Protein AF-A0A9E1KQZ4-F1 (afdb_monomer)

Radius of gyration: 13.78 Å; Cα contacts (8 Å, |Δi|>4): 48; chains: 1; bounding box: 36×18×36 Å

Sequence (62 aa):
MTAIMGRMATYSGERLKWEEALASTQRLVPESKNLSWDDNPPVMPLADGSYTIPTPGKTKVL

pLDDT: mean 79.12, std 6.67, range [60.16, 88.5]

Secondary structure (DSSP, 8-state):
-HHHHHHHHHHH-S---HHHHHS-----S-S-SS--TTSPPSSPPPTTS--PPP-TTTS---

Structure (mmCIF, N/CA/C/O backbone):
data_AF-A0A9E1KQZ4-F1
#
_entry.id   AF-A0A9E1KQZ4-F1
#
loop_
_atom_site.group_PDB
_atom_site.id
_atom_site.type_symbol
_atom_site.label_atom_id
_atom_site.label_alt_id
_atom_site.label_comp_id
_atom_site.label_asym_id
_atom_site.label_entity_id
_atom_site.label_seq_id
_atom_site.pdbx_PDB_ins_code
_atom_site.Cartn_x
_atom_site.Cartn_y
_atom_site.Cartn_z
_atom_site.occupancy
_atom_site.B_iso_or_equiv
_atom_site.auth_seq_id
_atom_site.auth_comp_id
_atom_site.auth_asym_id
_atom_site.auth_atom_id
_atom_site.pdbx_PDB_model_num
ATOM 1 N N . MET A 1 1 ? -0.898 7.181 9.130 1.00 67.50 1 MET A N 1
ATOM 2 C CA . MET A 1 1 ? -1.912 6.102 9.147 1.00 67.50 1 MET A CA 1
ATOM 3 C C . MET A 1 1 ? -3.038 6.327 8.136 1.00 67.50 1 MET A C 1
ATOM 5 O O . MET A 1 1 ? -3.358 5.404 7.403 1.00 67.50 1 MET A O 1
ATOM 9 N N . THR A 1 2 ? -3.587 7.541 8.013 1.00 78.94 2 THR A N 1
ATOM 10 C CA . THR A 1 2 ? -4.669 7.879 7.058 1.00 78.94 2 THR A CA 1
ATOM 11 C C . THR A 1 2 ? -4.383 7.487 5.603 1.00 78.94 2 THR A C 1
ATOM 13 O O . THR A 1 2 ? -5.240 6.900 4.955 1.00 78.94 2 THR A O 1
ATOM 16 N N . ALA A 1 3 ? -3.165 7.722 5.104 1.00 82.00 3 ALA A N 1
ATOM 17 C CA . ALA A 1 3 ? -2.769 7.316 3.751 1.00 82.00 3 ALA A CA 1
ATOM 18 C C . ALA A 1 3 ? -2.706 5.785 3.564 1.00 82.00 3 ALA A C 1
ATOM 20 O O . ALA A 1 3 ? -3.094 5.270 2.519 1.00 82.00 3 ALA A O 1
ATOM 21 N N . ILE A 1 4 ? -2.258 5.050 4.590 1.00 83.38 4 ILE A N 1
ATOM 22 C CA . ILE A 1 4 ? -2.152 3.582 4.560 1.00 83.38 4 ILE A CA 1
ATOM 23 C C . ILE A 1 4 ? -3.550 2.965 4.566 1.00 83.38 4 ILE A C 1
ATOM 25 O O . ILE A 1 4 ? -3.867 2.158 3.698 1.00 83.38 4 ILE A O 1
ATOM 29 N N . MET A 1 5 ? -4.413 3.409 5.481 1.00 85.12 5 MET A N 1
ATOM 30 C CA . MET A 1 5 ? -5.798 2.944 5.551 1.00 85.12 5 MET A CA 1
ATOM 31 C C . MET A 1 5 ? -6.590 3.318 4.289 1.00 85.12 5 MET A C 1
ATOM 33 O O . MET A 1 5 ? -7.352 2.500 3.784 1.00 85.12 5 MET A O 1
ATOM 37 N N . GLY A 1 6 ? -6.377 4.517 3.733 1.00 84.44 6 GLY A N 1
ATOM 38 C CA . GLY A 1 6 ? -6.989 4.927 2.467 1.00 84.44 6 GLY A CA 1
ATOM 39 C C . GLY A 1 6 ? -6.582 4.022 1.301 1.00 84.44 6 GLY A C 1
ATOM 40 O O . GLY A 1 6 ? -7.437 3.591 0.526 1.00 84.44 6 GLY A O 1
ATOM 41 N N . ARG A 1 7 ? -5.298 3.650 1.213 1.00 86.06 7 ARG A N 1
ATOM 42 C CA . ARG A 1 7 ? -4.810 2.658 0.242 1.00 86.06 7 ARG A CA 1
ATOM 43 C C . ARG A 1 7 ? -5.457 1.288 0.460 1.00 86.06 7 ARG A C 1
ATOM 45 O O . ARG A 1 7 ? -5.920 0.679 -0.496 1.00 86.06 7 ARG A O 1
ATOM 52 N N . MET A 1 8 ? -5.524 0.817 1.706 1.00 86.50 8 MET A N 1
ATOM 53 C CA . MET A 1 8 ? -6.164 -0.461 2.034 1.00 86.50 8 MET A CA 1
ATOM 54 C C . MET A 1 8 ? -7.638 -0.471 1.607 1.00 86.50 8 MET A C 1
ATOM 56 O O . MET A 1 8 ? -8.065 -1.394 0.919 1.00 86.50 8 MET A O 1
ATOM 60 N N . ALA A 1 9 ? -8.396 0.581 1.924 1.00 85.38 9 ALA A N 1
ATOM 61 C CA . ALA A 1 9 ? -9.811 0.697 1.569 1.00 85.38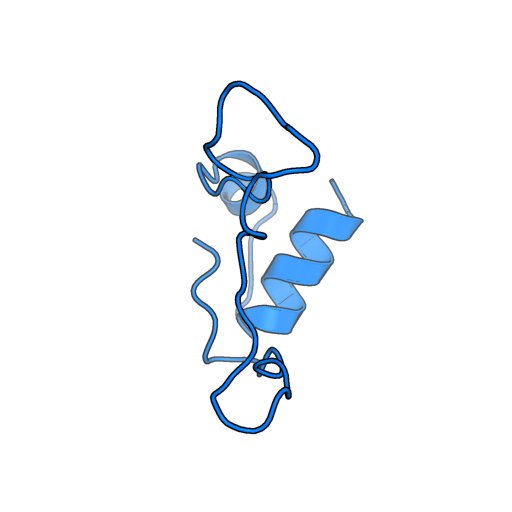 9 ALA A CA 1
ATOM 62 C C . ALA A 1 9 ? -10.041 0.787 0.055 1.00 85.38 9 ALA A C 1
ATOM 64 O O . ALA A 1 9 ? -10.907 0.107 -0.488 1.00 85.38 9 ALA A O 1
ATOM 65 N N . THR A 1 10 ? -9.236 1.583 -0.652 1.00 84.19 10 THR A N 1
ATOM 66 C CA . THR A 1 10 ? -9.366 1.735 -2.111 1.00 84.19 10 THR A CA 1
ATOM 67 C C . THR A 1 10 ? -8.989 0.467 -2.872 1.00 84.19 10 THR A C 1
ATOM 69 O O . THR A 1 10 ? -9.627 0.150 -3.872 1.00 84.19 10 THR A O 1
ATOM 72 N N . TYR A 1 11 ? -7.982 -0.279 -2.412 1.00 85.25 11 TYR A N 1
ATOM 73 C CA . TYR A 1 11 ? -7.492 -1.459 -3.132 1.00 85.25 11 TYR A CA 1
ATOM 74 C C . TYR A 1 11 ? -8.277 -2.729 -2.793 1.00 85.25 11 TYR A C 1
ATOM 76 O O . TYR A 1 11 ? -8.447 -3.586 -3.663 1.00 85.25 11 TYR A O 1
ATOM 84 N N . SER A 1 12 ? -8.779 -2.848 -1.561 1.00 82.25 12 SER A N 1
ATOM 85 C CA . SER A 1 12 ? -9.690 -3.936 -1.186 1.00 82.25 12 SER A CA 1
ATOM 86 C C . SER A 1 12 ? -11.110 -3.699 -1.667 1.00 82.25 12 SER A C 1
ATOM 88 O O . SER A 1 12 ? -11.798 -4.660 -1.972 1.00 82.25 12 SER A O 1
ATOM 90 N N . GLY A 1 13 ? -11.558 -2.446 -1.784 1.00 80.88 13 GLY A N 1
ATOM 91 C CA . GLY A 1 13 ? -12.970 -2.145 -2.031 1.00 80.88 13 GLY A CA 1
ATOM 92 C C . GLY A 1 13 ? -13.884 -2.546 -0.865 1.00 80.88 13 GLY A C 1
ATOM 93 O O . GLY A 1 13 ? -15.101 -2.582 -1.035 1.00 80.88 13 GLY A O 1
ATOM 94 N N . GLU A 1 14 ? -13.317 -2.849 0.305 1.00 80.69 14 GLU A N 1
ATOM 95 C CA . GLU A 1 14 ? -14.037 -3.326 1.482 1.00 80.69 14 GLU A CA 1
ATOM 96 C C . GLU A 1 14 ? -14.127 -2.250 2.569 1.00 80.69 14 GLU A C 1
ATOM 98 O O . GLU A 1 14 ? -13.330 -1.308 2.649 1.00 80.69 14 GLU A O 1
ATOM 103 N N . ARG A 1 15 ? -15.121 -2.398 3.450 1.00 84.25 15 ARG A N 1
ATOM 104 C CA . ARG A 1 15 ? -15.286 -1.521 4.608 1.00 84.25 15 ARG A CA 1
ATOM 105 C C . ARG A 1 15 ? -14.321 -1.943 5.717 1.00 84.25 15 ARG A C 1
ATOM 107 O O . ARG A 1 15 ? -14.633 -2.840 6.489 1.00 84.25 15 ARG A O 1
ATOM 114 N N . LEU A 1 16 ? -13.192 -1.249 5.823 1.00 84.06 16 LEU A N 1
ATOM 115 C CA . LEU A 1 16 ? -12.207 -1.440 6.894 1.00 84.06 16 LEU A CA 1
ATOM 116 C C . LEU A 1 16 ? -12.548 -0.632 8.148 1.00 84.06 16 LEU A C 1
ATOM 118 O O . LEU A 1 16 ? -12.823 0.571 8.062 1.00 84.06 16 LEU A O 1
ATOM 122 N N . LYS A 1 17 ? -12.464 -1.260 9.327 1.00 88.50 17 LYS A N 1
ATOM 123 C CA . LYS A 1 17 ? -12.451 -0.529 10.600 1.00 88.50 17 LYS A CA 1
ATOM 124 C C . LYS A 1 17 ? -11.043 -0.037 10.916 1.00 88.50 17 LYS A C 1
ATOM 126 O O . LYS A 1 17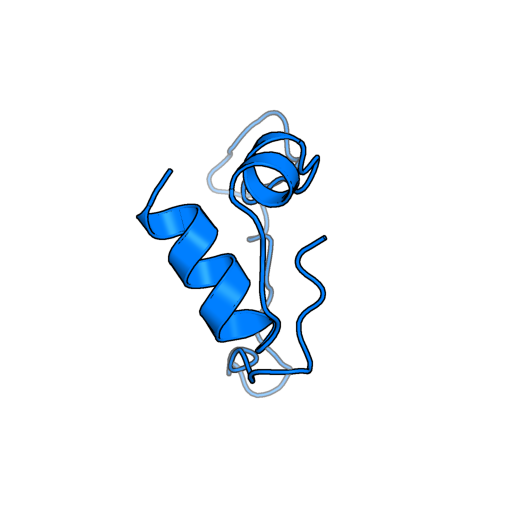 ? -10.043 -0.645 10.544 1.00 88.50 17 LYS A O 1
ATOM 131 N N . TRP A 1 18 ? -10.979 1.064 11.657 1.00 84.62 18 TRP A N 1
ATOM 132 C CA . TRP A 1 18 ? -9.719 1.666 12.090 1.00 84.62 18 TRP A CA 1
ATOM 133 C C . TRP A 1 18 ? -8.847 0.689 12.896 1.00 84.62 18 TRP A C 1
ATOM 135 O O . TRP A 1 18 ? -7.664 0.538 12.608 1.00 84.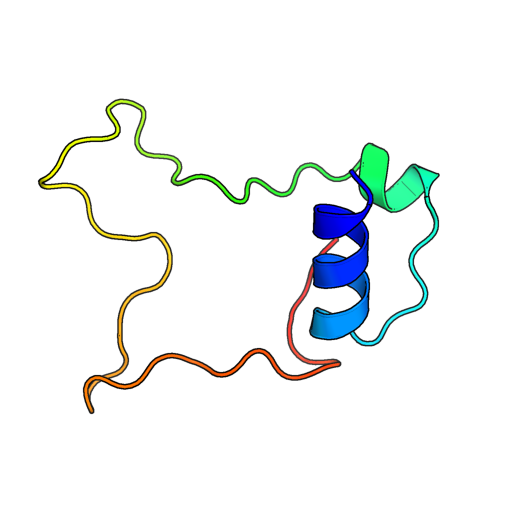62 18 TRP A O 1
ATOM 145 N N . GLU A 1 19 ? -9.454 -0.029 13.843 1.00 85.69 19 GLU A N 1
ATOM 146 C CA . GLU A 1 19 ? -8.771 -1.028 14.678 1.00 85.69 19 GLU A CA 1
ATOM 147 C C . GLU A 1 19 ? -8.182 -2.184 13.854 1.00 85.69 19 GLU A C 1
ATOM 149 O O . GLU A 1 19 ? -7.061 -2.615 14.104 1.00 85.69 19 GLU A O 1
ATOM 154 N N . GLU A 1 20 ? -8.899 -2.653 12.827 1.00 84.50 20 GLU A N 1
ATOM 155 C CA . GLU A 1 20 ? -8.443 -3.740 11.945 1.00 84.50 20 GLU A CA 1
ATOM 156 C C . GLU A 1 20 ? -7.237 -3.304 11.105 1.00 84.50 20 GLU A C 1
ATOM 158 O O . GLU A 1 20 ? -6.280 -4.059 10.944 1.00 84.50 20 GLU A O 1
ATOM 163 N N . ALA A 1 21 ? -7.244 -2.060 10.619 1.00 83.75 21 ALA A N 1
ATOM 164 C CA . ALA A 1 21 ? -6.114 -1.495 9.888 1.00 83.75 21 ALA A CA 1
ATOM 165 C C . ALA A 1 21 ? -4.880 -1.290 10.787 1.00 83.75 21 ALA A C 1
ATOM 167 O O . ALA A 1 21 ? -3.756 -1.486 10.328 1.00 83.75 21 ALA A O 1
ATOM 168 N N . LEU A 1 22 ? -5.074 -0.918 12.059 1.00 83.44 22 LEU A N 1
ATOM 169 C CA . LEU A 1 22 ? -3.985 -0.764 13.030 1.00 83.44 22 LEU A CA 1
ATOM 170 C C . LEU A 1 22 ? -3.391 -2.099 13.485 1.00 83.44 22 LEU A C 1
ATOM 172 O O . LEU A 1 22 ? -2.183 -2.182 13.697 1.00 83.44 22 LEU A O 1
ATOM 176 N N . ALA A 1 23 ? -4.225 -3.127 13.632 1.00 85.12 23 ALA A N 1
ATOM 177 C CA . ALA A 1 23 ? -3.793 -4.473 13.995 1.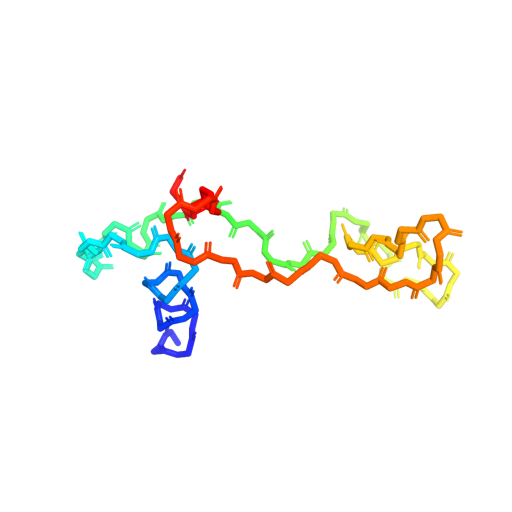00 85.12 23 ALA A CA 1
ATOM 178 C C . ALA A 1 23 ? -3.208 -5.262 12.807 1.00 85.12 23 ALA A C 1
ATOM 180 O O . ALA A 1 23 ? -2.715 -6.375 12.996 1.00 85.12 23 ALA A O 1
ATOM 181 N N . SER A 1 24 ? -3.265 -4.711 11.590 1.00 81.31 24 SER A N 1
ATOM 182 C CA . SER A 1 24 ? -2.778 -5.374 10.383 1.00 81.31 24 SER A CA 1
ATOM 183 C C . SER A 1 24 ? -1.275 -5.656 10.463 1.00 81.31 24 SER A C 1
ATOM 185 O O . SER A 1 24 ? -0.462 -4.776 10.744 1.00 81.31 24 SER A O 1
ATOM 187 N N . THR A 1 25 ? -0.894 -6.896 10.161 1.00 79.69 25 THR A N 1
ATOM 188 C CA . THR A 1 25 ? 0.506 -7.336 10.078 1.00 79.69 25 THR A CA 1
ATOM 189 C C . THR A 1 25 ? 1.096 -7.166 8.675 1.00 79.69 25 THR A C 1
ATOM 191 O O . THR A 1 25 ? 2.245 -7.546 8.439 1.00 79.69 25 THR A O 1
ATOM 194 N N . GLN A 1 26 ? 0.337 -6.573 7.745 1.00 79.25 26 GLN A N 1
ATOM 195 C CA . GLN A 1 26 ? 0.776 -6.310 6.378 1.00 79.25 26 GLN A CA 1
ATOM 196 C C . GLN A 1 26 ? 1.984 -5.372 6.351 1.00 79.25 26 GLN A C 1
ATOM 198 O O . GLN A 1 26 ? 1.926 -4.214 6.773 1.00 79.25 26 GLN A O 1
ATOM 203 N N . ARG A 1 27 ? 3.087 -5.866 5.789 1.00 76.06 27 ARG A N 1
ATOM 204 C CA . ARG A 1 27 ? 4.304 -5.088 5.563 1.00 76.06 27 ARG A CA 1
ATOM 205 C C . ARG A 1 27 ? 4.311 -4.573 4.133 1.00 76.06 27 ARG A C 1
ATOM 207 O O . ARG A 1 27 ? 4.354 -5.339 3.183 1.00 76.06 27 ARG A O 1
ATOM 214 N N . LEU A 1 28 ? 4.276 -3.250 3.994 1.00 75.38 28 LEU A N 1
ATOM 215 C CA . LEU A 1 28 ? 4.373 -2.577 2.692 1.00 75.38 28 LEU A CA 1
ATOM 216 C C . LEU A 1 28 ? 5.820 -2.363 2.235 1.00 75.38 28 LEU A C 1
ATOM 218 O O . LEU A 1 28 ? 6.059 -2.025 1.079 1.00 75.38 28 LEU A O 1
ATOM 222 N N . VAL A 1 29 ? 6.767 -2.514 3.156 1.00 75.44 29 VAL A N 1
ATOM 223 C CA . VAL A 1 29 ? 8.200 -2.442 2.882 1.00 75.44 29 VAL A CA 1
ATOM 224 C C . VAL A 1 29 ? 8.726 -3.816 2.463 1.00 75.44 29 VAL A C 1
ATOM 226 O O . VAL A 1 29 ? 8.230 -4.820 2.980 1.00 75.44 29 VAL A O 1
ATOM 229 N N . PRO A 1 30 ? 9.723 -3.870 1.561 1.00 70.19 30 PRO A N 1
ATOM 230 C CA . PRO A 1 30 ? 10.388 -5.116 1.194 1.00 70.19 30 PRO A CA 1
ATOM 231 C C . PRO A 1 30 ? 10.922 -5.843 2.430 1.00 70.19 30 PRO A C 1
ATOM 233 O O . PRO A 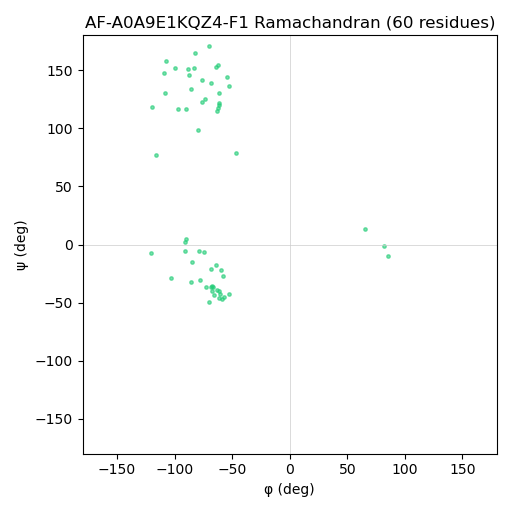1 30 ? 11.403 -5.214 3.371 1.00 70.19 30 PRO A O 1
ATOM 236 N N . GLU A 1 31 ? 10.865 -7.174 2.422 1.00 67.94 31 GLU A N 1
ATOM 237 C CA . GLU A 1 31 ? 11.424 -7.986 3.511 1.00 67.94 31 GLU A CA 1
ATOM 238 C C . GLU A 1 31 ? 12.958 -8.045 3.491 1.00 67.94 31 GLU A C 1
ATOM 240 O O . GLU A 1 31 ? 13.561 -8.582 4.427 1.00 67.94 31 GLU A O 1
ATOM 245 N N . SER A 1 32 ? 13.610 -7.499 2.455 1.00 65.25 32 SER A N 1
ATOM 246 C CA . SER A 1 32 ? 15.065 -7.457 2.407 1.00 65.25 32 SER A CA 1
ATOM 247 C C . SER A 1 32 ? 15.589 -6.590 3.556 1.00 65.25 32 SER A C 1
ATOM 249 O O . SER A 1 32 ? 15.340 -5.391 3.668 1.00 65.25 32 SER A O 1
ATOM 251 N N . LYS A 1 33 ? 16.307 -7.235 4.482 1.00 60.16 33 LYS A N 1
ATOM 252 C CA . LYS A 1 33 ? 16.912 -6.581 5.655 1.00 60.16 33 LYS A CA 1
ATOM 253 C C . LYS A 1 33 ? 17.869 -5.454 5.278 1.00 60.16 33 LYS A C 1
ATOM 255 O O . LYS A 1 33 ? 18.075 -4.538 6.068 1.00 60.16 33 LYS A O 1
ATOM 260 N N . ASN A 1 34 ? 18.461 -5.554 4.097 1.00 62.56 34 ASN A N 1
ATOM 261 C CA . ASN A 1 34 ? 19.481 -4.656 3.606 1.00 62.56 34 ASN A CA 1
ATOM 262 C C . ASN A 1 34 ? 18.905 -3.966 2.383 1.00 62.56 34 ASN A C 1
ATOM 264 O O . ASN A 1 34 ? 19.264 -4.401 1.309 1.00 62.56 34 ASN A O 1
ATOM 268 N N . LEU A 1 35 ? 18.015 -2.977 2.552 1.00 68.38 35 LEU A N 1
ATOM 269 C CA . LEU A 1 35 ? 17.460 -2.118 1.488 1.00 68.38 35 LEU A CA 1
ATOM 270 C C . LEU A 1 35 ? 18.577 -1.594 0.562 1.00 68.38 35 LEU A C 1
ATOM 272 O O . LEU A 1 35 ? 19.058 -0.470 0.715 1.00 68.38 35 LEU A O 1
ATOM 276 N N . SER A 1 36 ? 19.032 -2.445 -0.348 1.00 75.25 36 SER A N 1
ATOM 277 C CA . SER A 1 36 ? 20.194 -2.235 -1.191 1.00 75.25 36 SER A CA 1
ATOM 278 C C . SER A 1 36 ? 19.704 -1.775 -2.548 1.00 75.25 36 SER A C 1
ATOM 280 O O . SER A 1 36 ? 18.607 -2.122 -2.979 1.00 75.25 36 SER A O 1
ATOM 282 N N . TRP A 1 37 ? 20.531 -1.011 -3.249 1.00 76.75 37 TRP A N 1
ATOM 283 C CA . TRP A 1 37 ? 20.221 -0.566 -4.606 1.00 76.75 37 TRP A CA 1
ATOM 284 C C . TRP A 1 37 ? 20.117 -1.724 -5.607 1.00 76.75 37 TRP A C 1
ATOM 286 O O . TRP A 1 37 ? 19.514 -1.554 -6.662 1.00 76.75 37 TRP A O 1
ATOM 296 N N . ASP A 1 38 ? 20.662 -2.887 -5.249 1.00 78.19 38 ASP A N 1
ATOM 297 C CA . ASP A 1 38 ? 20.606 -4.117 -6.041 1.00 78.19 38 ASP A CA 1
ATOM 298 C C . ASP A 1 38 ? 19.389 -5.004 -5.714 1.00 78.19 38 ASP A C 1
ATOM 300 O O . ASP A 1 38 ? 19.182 -6.028 -6.367 1.00 78.19 38 ASP A O 1
ATOM 304 N N . ASP A 1 39 ? 18.589 -4.656 -4.698 1.00 76.19 39 ASP A N 1
ATOM 305 C CA . ASP A 1 39 ? 17.438 -5.471 -4.316 1.00 76.19 39 ASP A CA 1
ATOM 306 C C . ASP A 1 39 ? 16.271 -5.293 -5.286 1.00 76.19 39 ASP A C 1
ATOM 308 O O . ASP A 1 39 ? 15.940 -4.192 -5.733 1.00 76.19 39 ASP A O 1
ATOM 312 N N . ASN A 1 40 ? 15.580 -6.399 -5.558 1.00 76.06 40 ASN A N 1
ATOM 313 C CA . ASN A 1 40 ? 14.383 -6.358 -6.381 1.00 76.06 40 ASN A CA 1
ATOM 314 C C . ASN A 1 40 ? 13.239 -5.631 -5.653 1.00 76.06 40 ASN A C 1
ATOM 316 O O . ASN A 1 40 ? 13.006 -5.873 -4.462 1.00 76.06 40 ASN A O 1
ATOM 320 N N . PRO A 1 41 ? 12.471 -4.785 -6.364 1.00 76.38 41 PRO A N 1
ATOM 321 C CA . PRO A 1 41 ? 11.283 -4.167 -5.802 1.00 76.38 41 PRO A CA 1
ATOM 322 C C . PRO A 1 41 ? 10.233 -5.231 -5.428 1.00 76.38 41 PRO A C 1
ATOM 324 O O . PRO A 1 41 ? 10.173 -6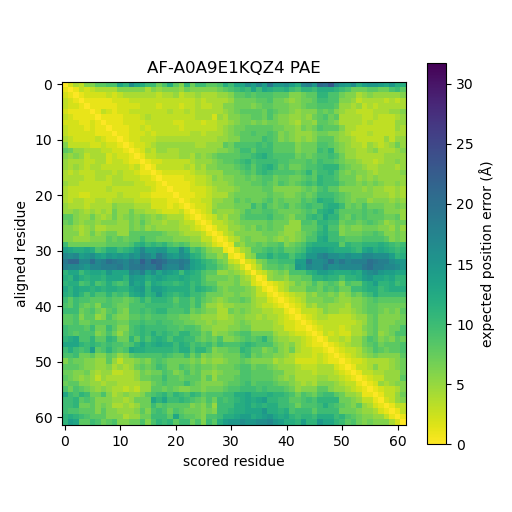.303 -6.034 1.00 76.38 41 PRO A O 1
ATOM 327 N N . PRO A 1 42 ? 9.346 -4.935 -4.461 1.00 74.88 42 PRO A N 1
ATOM 328 C CA . PRO A 1 42 ? 8.356 -5.894 -3.966 1.00 74.88 42 PRO A CA 1
ATOM 329 C C . PRO A 1 42 ? 7.282 -6.232 -5.010 1.00 74.88 42 PRO A C 1
ATOM 331 O O . PRO A 1 42 ? 6.623 -7.263 -4.915 1.00 74.88 42 PRO A O 1
ATOM 334 N N . VAL A 1 43 ? 7.102 -5.365 -6.008 1.00 78.75 43 VAL A N 1
ATOM 335 C CA . VAL A 1 43 ? 6.258 -5.617 -7.174 1.00 78.75 43 VAL A CA 1
ATOM 336 C C . VAL A 1 43 ? 7.156 -5.547 -8.397 1.00 78.75 43 VAL A C 1
ATOM 338 O O . VAL A 1 43 ? 7.748 -4.504 -8.664 1.00 78.75 43 VAL A O 1
ATOM 341 N N . MET A 1 44 ? 7.256 -6.657 -9.121 1.00 84.50 44 MET A N 1
ATOM 342 C CA . MET A 1 44 ? 7.989 -6.733 -10.382 1.00 84.50 44 MET A CA 1
ATOM 343 C C . MET A 1 44 ? 7.071 -6.363 -11.554 1.00 84.50 44 MET A C 1
ATOM 345 O O . MET A 1 44 ? 5.858 -6.591 -11.472 1.00 84.50 44 MET A O 1
ATOM 349 N N 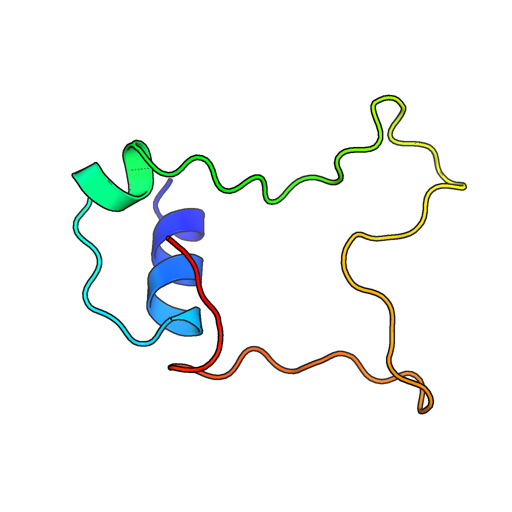. PRO A 1 45 ? 7.624 -5.809 -12.644 1.00 85.88 45 PRO A N 1
ATOM 350 C CA . PRO A 1 45 ? 6.859 -5.591 -13.860 1.00 85.88 45 PRO A CA 1
ATOM 351 C C . PRO A 1 45 ? 6.398 -6.926 -14.462 1.00 85.88 45 PRO A C 1
ATOM 353 O O . PRO A 1 45 ? 7.022 -7.975 -14.288 1.00 85.88 45 PRO A O 1
ATOM 356 N N . LEU A 1 46 ? 5.291 -6.869 -15.191 1.00 83.75 46 LEU A N 1
ATOM 357 C CA . LEU A 1 46 ? 4.782 -7.946 -16.027 1.00 83.75 46 LEU A CA 1
ATOM 358 C C . LEU A 1 46 ? 5.695 -8.152 -17.248 1.00 83.75 46 LEU A C 1
ATOM 360 O O . LEU A 1 46 ? 6.591 -7.355 -17.525 1.00 83.75 46 LEU A O 1
ATOM 364 N N . ALA A 1 47 ? 5.466 -9.231 -18.002 1.00 85.69 47 ALA A N 1
ATOM 365 C CA . ALA A 1 47 ? 6.283 -9.593 -19.167 1.00 85.69 47 ALA A CA 1
ATOM 366 C C . ALA A 1 47 ? 6.307 -8.519 -20.275 1.00 85.69 47 ALA A C 1
ATOM 368 O O . ALA A 1 47 ? 7.232 -8.482 -21.080 1.00 85.69 47 ALA A O 1
ATOM 369 N N . ASP A 1 48 ? 5.301 -7.647 -20.307 1.00 87.69 48 ASP A N 1
ATOM 370 C CA . ASP A 1 48 ? 5.185 -6.504 -21.215 1.00 87.69 48 ASP A CA 1
ATOM 371 C C . ASP A 1 48 ? 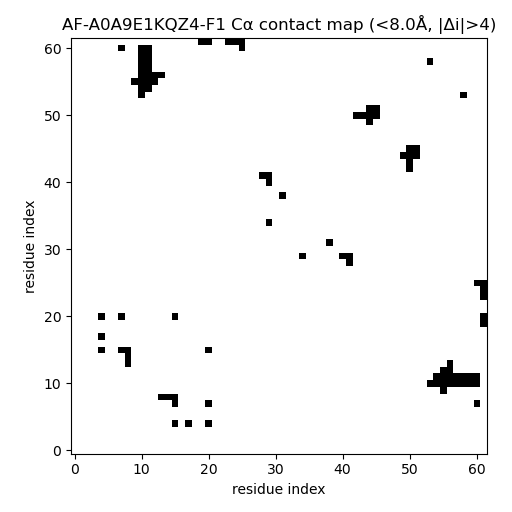5.798 -5.205 -20.648 1.00 87.69 48 ASP A C 1
ATOM 373 O O . ASP A 1 48 ? 5.728 -4.157 -21.287 1.00 87.69 48 ASP A O 1
ATOM 377 N N . GLY A 1 49 ? 6.396 -5.254 -19.452 1.00 82.31 49 GLY A N 1
ATOM 378 C CA . GLY A 1 49 ? 6.966 -4.102 -18.752 1.00 82.31 49 GLY A CA 1
ATOM 379 C C . GLY A 1 49 ? 5.947 -3.253 -17.982 1.00 82.31 49 GLY A C 1
ATOM 380 O O . GLY A 1 49 ? 6.339 -2.277 -17.338 1.00 82.31 49 GLY A O 1
ATOM 381 N N . SER A 1 50 ? 4.656 -3.597 -18.020 1.00 86.06 50 SER A N 1
ATOM 382 C CA . SER A 1 50 ? 3.613 -2.889 -17.272 1.00 86.06 50 SER A CA 1
ATOM 383 C C . SER A 1 50 ? 3.535 -3.358 -15.813 1.00 86.06 50 SER A C 1
ATOM 385 O O . SER A 1 50 ? 4.079 -4.395 -15.444 1.00 86.06 50 SER A O 1
ATOM 387 N N . TYR A 1 51 ? 2.858 -2.599 -14.950 1.00 86.12 51 TYR A N 1
ATOM 388 C CA . TYR A 1 51 ? 2.606 -2.998 -13.562 1.00 86.12 51 TYR A CA 1
ATOM 389 C C . TYR A 1 51 ? 1.132 -3.329 -13.364 1.00 86.12 51 TYR A C 1
ATOM 391 O O . TYR A 1 51 ? 0.251 -2.715 -13.967 1.00 86.12 51 TYR A O 1
ATOM 399 N N . THR A 1 52 ? 0.851 -4.276 -12.469 1.00 82.44 52 THR A N 1
ATOM 400 C CA . THR A 1 52 ? -0.526 -4.632 -12.123 1.00 82.44 52 THR A CA 1
ATOM 401 C C . THR A 1 52 ? -1.251 -3.431 -11.527 1.00 82.44 52 THR A C 1
ATOM 403 O O . THR A 1 52 ? -0.835 -2.891 -10.499 1.00 82.44 52 THR A O 1
ATOM 406 N N . ILE A 1 53 ? -2.360 -3.036 -12.149 1.00 82.44 53 ILE A N 1
ATOM 407 C CA . ILE A 1 53 ? -3.177 -1.924 -11.669 1.00 82.44 53 ILE A CA 1
ATOM 408 C C . ILE A 1 53 ? -3.991 -2.406 -10.459 1.00 82.44 53 ILE A C 1
ATOM 410 O O . ILE A 1 53 ? -4.757 -3.372 -10.586 1.00 82.44 53 ILE A O 1
ATOM 414 N N . PRO A 1 54 ? -3.865 -1.755 -9.288 1.00 76.44 54 PRO A N 1
ATOM 415 C CA . PRO A 1 54 ? -4.655 -2.114 -8.122 1.00 76.44 54 PRO A CA 1
ATOM 416 C C . PRO A 1 54 ? -6.137 -1.905 -8.439 1.00 76.44 54 PRO A C 1
ATOM 418 O O . PRO A 1 54 ? -6.580 -0.798 -8.738 1.00 76.44 54 PRO A O 1
ATOM 421 N N . THR A 1 55 ? -6.897 -2.996 -8.411 1.00 81.25 55 THR A N 1
ATOM 422 C CA . THR A 1 55 ? -8.335 -2.993 -8.691 1.00 81.25 55 THR A CA 1
ATOM 423 C C . THR A 1 55 ? -9.091 -3.220 -7.383 1.00 81.25 55 THR A C 1
ATOM 42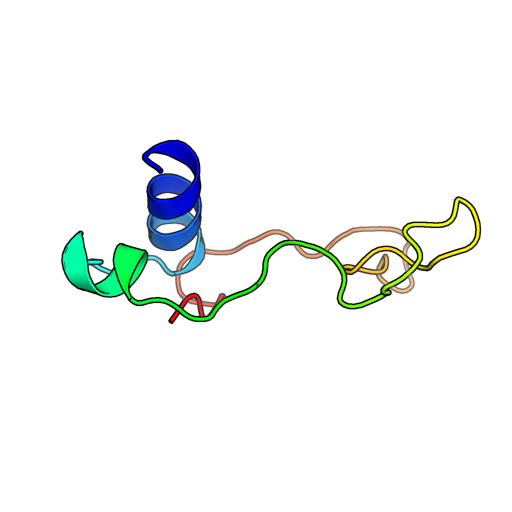5 O O . THR A 1 55 ? -8.767 -4.194 -6.689 1.00 81.25 55 THR A O 1
ATOM 428 N N . PRO A 1 56 ? -10.100 -2.390 -7.056 1.00 79.31 56 PRO A N 1
ATOM 429 C CA . PRO A 1 56 ? -10.962 -2.622 -5.899 1.00 79.31 56 PRO A CA 1
ATOM 430 C C . PRO A 1 56 ? -11.555 -4.039 -5.932 1.00 79.31 56 PRO A C 1
ATOM 432 O O . PRO A 1 56 ? -11.971 -4.515 -6.989 1.00 79.31 56 PRO A O 1
ATOM 435 N N . GLY A 1 57 ? -11.569 -4.737 -4.798 1.00 73.88 57 GLY A N 1
ATOM 436 C CA . GLY A 1 57 ? -12.113 -6.096 -4.665 1.00 73.88 57 GLY A CA 1
ATOM 437 C C . GLY A 1 57 ? -11.147 -7.227 -5.023 1.00 73.88 57 GLY A C 1
ATOM 438 O O . GLY A 1 57 ? -11.458 -8.388 -4.771 1.00 73.88 57 GLY A O 1
ATOM 439 N N . LYS A 1 58 ? -9.979 -6.927 -5.609 1.00 75.38 58 LYS A N 1
ATOM 440 C CA . LYS A 1 58 ? -8.983 -7.954 -5.979 1.00 75.38 58 LYS A CA 1
ATOM 441 C C . LYS A 1 58 ? -7.806 -8.029 -5.015 1.00 75.38 58 LYS A C 1
ATOM 443 O O . LYS A 1 58 ? -7.203 -9.090 -4.871 1.00 75.38 58 LYS A O 1
ATOM 448 N N . THR A 1 59 ? -7.462 -6.915 -4.374 1.00 73.75 59 THR A N 1
ATOM 449 C CA . THR A 1 59 ? -6.294 -6.849 -3.491 1.00 73.75 59 THR A CA 1
ATOM 450 C C . THR A 1 59 ? -6.701 -7.218 -2.071 1.00 73.75 59 THR A C 1
ATOM 452 O O . THR A 1 59 ? -7.475 -6.495 -1.450 1.00 73.75 59 THR A O 1
ATOM 455 N N . LYS A 1 60 ? -6.155 -8.312 -1.529 1.00 72.19 60 LYS A N 1
ATOM 456 C CA . LYS A 1 60 ? -6.272 -8.603 -0.093 1.00 72.19 60 LYS A CA 1
ATOM 457 C C . LYS A 1 60 ? -5.359 -7.669 0.694 1.00 72.19 60 LYS A C 1
ATOM 459 O O . LYS A 1 60 ? -4.167 -7.586 0.408 1.00 72.19 60 LYS A O 1
ATOM 464 N N . VAL A 1 61 ? -5.937 -6.954 1.655 1.00 70.69 61 VAL A N 1
ATOM 465 C CA . VAL A 1 61 ? -5.245 -5.935 2.467 1.00 70.69 61 VAL A CA 1
ATOM 466 C C . VAL A 1 61 ? -5.260 -6.239 3.969 1.00 70.69 61 VAL A C 1
ATOM 468 O O . VAL A 1 61 ? -4.594 -5.536 4.727 1.00 70.69 61 VAL A O 1
ATOM 471 N N . LEU A 1 62 ? -6.005 -7.270 4.376 1.00 65.06 62 LEU A N 1
ATOM 472 C CA . LEU A 1 62 ? -6.041 -7.851 5.718 1.00 65.06 62 LEU A CA 1
ATOM 473 C C . LEU A 1 62 ? -5.488 -9.275 5.666 1.00 65.06 62 LEU A C 1
ATOM 475 O O . LEU A 1 62 ? -5.746 -9.963 4.647 1.00 65.06 62 LEU A O 1
#

Foldseek 3Di:
DVVLVVVQCQLQVDDDDPVNSVPDPDDPDDPPPPPDPPDDDPFAADPVRHGDDRHHNPDDPD

Solvent-accessible surface area (backbone atoms only — not comparable to full-atom values): 4172 Å² total; per-residue (Å²): 108,70,70,58,49,51,50,40,33,56,25,24,59,48,94,74,52,72,68,59,61,70,69,46,84,77,70,90,63,67,86,62,90,68,89,44,94,84,56,80,65,88,70,70,60,46,100,84,68,48,67,87,76,82,42,57,66,72,42,83,68,120

Mean predicted aligned error: 6.92 Å